Protein AF-A0A258GQG1-F1 (afdb_monomer)

Mean predicted aligned error: 11.42 Å

Secondary structure (DSSP, 8-state):
-------------------PPP-S-PPPP-PPPPPP--TT-EES-EEE-TT-EEEEEE-TTS-EEEEEEE-S-TTSPPP--TT-EEEEEEEETTTEEEEEEEE--SS-EEEEEEETTEE---PPBPTTSEEEEEE-TT---EEEEEEEE--S-----PPP-

Radius of gyration: 25.36 Å; Cα contacts (8 Å, |Δi|>4): 324; chains: 1; bounding box: 90×61×45 Å

Structure (mmCIF, N/CA/C/O backbone):
data_AF-A0A258GQG1-F1
#
_entry.id   AF-A0A258GQG1-F1
#
loop_
_atom_site.group_PDB
_atom_site.id
_atom_site.type_symbol
_atom_site.label_atom_id
_atom_site.label_alt_id
_atom_site.label_comp_id
_atom_site.label_asym_id
_atom_site.label_entity_id
_atom_site.label_seq_id
_atom_site.pdbx_PDB_ins_code
_atom_site.Cartn_x
_atom_site.Cartn_y
_atom_site.Cartn_z
_atom_site.occupancy
_atom_site.B_iso_or_equiv
_atom_site.auth_seq_id
_atom_site.auth_comp_id
_atom_site.auth_asym_id
_atom_site.auth_atom_id
_atom_site.pdbx_PDB_model_num
ATOM 1 N N . MET A 1 1 ? 74.527 -49.916 -21.372 1.00 46.31 1 MET A N 1
ATOM 2 C CA . MET A 1 1 ? 74.624 -48.489 -21.758 1.00 46.31 1 MET A CA 1
ATOM 3 C C . MET A 1 1 ? 73.405 -48.116 -22.590 1.00 46.31 1 MET A C 1
ATOM 5 O O . MET A 1 1 ? 73.314 -48.598 -23.710 1.00 46.31 1 MET A O 1
ATOM 9 N N . LYS A 1 2 ? 72.452 -47.332 -22.065 1.00 36.12 2 LYS A N 1
ATOM 10 C CA . LYS A 1 2 ? 71.372 -46.711 -22.860 1.00 36.12 2 LYS A CA 1
ATOM 11 C C . LYS A 1 2 ? 70.724 -45.553 -22.080 1.00 36.12 2 LYS A C 1
ATOM 13 O O . LYS A 1 2 ? 69.944 -45.764 -21.168 1.00 36.12 2 LYS A O 1
ATOM 18 N N . ARG A 1 3 ? 71.204 -44.359 -22.439 1.00 40.53 3 ARG A N 1
ATOM 19 C CA . ARG A 1 3 ? 70.588 -43.022 -22.537 1.00 40.53 3 ARG A CA 1
ATOM 20 C C . ARG A 1 3 ? 69.351 -42.698 -21.686 1.00 40.53 3 ARG A C 1
ATOM 22 O O . ARG A 1 3 ? 68.272 -43.238 -21.894 1.00 40.53 3 ARG A O 1
ATOM 29 N N . ALA A 1 4 ? 69.544 -41.672 -20.858 1.00 42.94 4 ALA A N 1
ATOM 30 C CA . ALA A 1 4 ? 68.531 -40.743 -20.385 1.00 42.94 4 ALA A CA 1
ATOM 31 C C . ALA A 1 4 ? 67.801 -40.052 -21.550 1.00 42.94 4 ALA A C 1
ATOM 33 O O . ALA A 1 4 ? 68.424 -39.701 -22.554 1.00 42.94 4 ALA A O 1
ATOM 34 N N . ALA A 1 5 ? 66.508 -39.799 -21.367 1.00 47.56 5 ALA A N 1
ATOM 35 C CA . ALA A 1 5 ? 65.761 -38.801 -22.118 1.00 47.56 5 ALA A CA 1
ATOM 36 C C . ALA A 1 5 ? 64.773 -38.122 -21.161 1.00 47.56 5 ALA A C 1
ATOM 38 O O . ALA A 1 5 ? 63.759 -38.692 -20.765 1.00 47.56 5 ALA A O 1
ATOM 39 N N . LEU A 1 6 ? 65.151 -36.912 -20.755 1.00 46.38 6 LEU A N 1
ATOM 40 C CA . LEU A 1 6 ? 64.312 -35.919 -20.101 1.00 46.38 6 LEU A CA 1
ATOM 41 C C . LEU A 1 6 ? 63.239 -35.480 -21.115 1.00 46.38 6 LEU A C 1
ATOM 43 O O . LEU A 1 6 ? 63.593 -35.016 -22.197 1.00 46.38 6 LEU A O 1
ATOM 47 N N . LEU A 1 7 ? 61.955 -35.595 -20.782 1.00 48.16 7 LEU A N 1
ATOM 48 C CA . LEU A 1 7 ? 60.874 -34.953 -21.534 1.00 48.16 7 LEU A CA 1
ATOM 49 C C . LEU A 1 7 ? 60.205 -33.920 -20.628 1.00 48.16 7 LEU A C 1
ATOM 51 O O . LEU A 1 7 ? 59.374 -34.237 -19.782 1.00 48.16 7 LEU A O 1
ATOM 55 N N . PHE A 1 8 ? 60.634 -32.673 -20.812 1.00 42.47 8 PHE A N 1
ATOM 56 C CA . PHE A 1 8 ? 59.959 -31.466 -20.350 1.00 42.47 8 PHE A CA 1
ATOM 57 C C . PHE A 1 8 ? 58.677 -31.300 -21.176 1.00 42.47 8 PHE A C 1
ATOM 59 O O . PHE A 1 8 ? 58.739 -30.952 -22.355 1.00 42.47 8 PHE A O 1
ATOM 66 N N . ALA A 1 9 ? 57.515 -31.560 -20.580 1.00 50.03 9 ALA A N 1
ATOM 67 C CA . ALA A 1 9 ? 56.234 -31.194 -21.171 1.00 50.03 9 ALA A CA 1
ATOM 68 C C . ALA A 1 9 ? 55.860 -29.780 -20.700 1.00 50.03 9 ALA A C 1
ATOM 70 O O . ALA A 1 9 ? 55.452 -29.578 -19.558 1.00 50.03 9 ALA A O 1
ATOM 71 N N . LEU A 1 10 ? 56.036 -28.799 -21.590 1.00 43.22 10 LEU A N 1
ATOM 72 C CA . LEU A 1 10 ? 55.438 -27.469 -21.478 1.00 43.22 10 LEU A CA 1
ATOM 73 C C . LEU A 1 10 ? 53.906 -27.618 -21.448 1.00 43.22 10 LEU A C 1
ATOM 75 O O . LEU A 1 10 ? 53.302 -27.996 -22.451 1.00 43.22 10 LEU A O 1
ATOM 79 N N . ALA A 1 11 ? 53.271 -27.292 -20.323 1.00 47.69 11 ALA A N 1
ATOM 80 C CA . ALA A 1 11 ? 51.831 -27.069 -20.280 1.00 47.69 11 ALA A CA 1
ATOM 81 C C . ALA A 1 11 ? 51.536 -25.670 -20.844 1.00 47.69 11 ALA A C 1
ATOM 83 O O . ALA A 1 11 ? 51.855 -24.653 -20.229 1.00 47.69 11 ALA A O 1
ATOM 84 N N . LEU A 1 12 ? 50.959 -25.630 -22.045 1.00 50.03 12 LEU A N 1
ATOM 85 C CA . LEU A 1 12 ? 50.379 -24.435 -22.651 1.00 50.03 12 LEU A CA 1
ATOM 86 C C . LEU A 1 12 ? 49.250 -23.903 -21.754 1.00 50.03 12 LEU A C 1
ATOM 88 O O . LEU A 1 12 ? 48.191 -24.518 -21.649 1.00 50.03 12 LEU A O 1
ATOM 92 N N . ALA A 1 13 ? 49.469 -22.747 -21.128 1.00 48.09 13 ALA A N 1
ATOM 93 C CA . ALA A 1 13 ? 48.408 -21.952 -20.525 1.00 48.09 13 ALA A CA 1
ATOM 94 C C . ALA A 1 13 ? 47.532 -21.375 -21.649 1.00 48.09 13 ALA A C 1
ATOM 96 O O . ALA A 1 13 ? 47.875 -20.368 -22.268 1.00 48.09 13 ALA A O 1
ATOM 97 N N . ALA A 1 14 ? 46.419 -22.042 -21.953 1.00 50.69 14 ALA A N 1
ATOM 98 C CA . ALA A 1 14 ? 45.384 -21.473 -22.805 1.00 50.69 14 ALA A CA 1
ATOM 99 C C . ALA A 1 14 ? 44.716 -20.302 -22.057 1.00 50.69 14 ALA A C 1
ATOM 101 O O . ALA A 1 14 ? 44.339 -20.471 -20.893 1.00 50.69 14 ALA A O 1
ATOM 102 N N . PRO A 1 15 ? 44.555 -19.119 -22.674 1.00 44.59 15 PRO A N 1
ATOM 103 C CA . PRO A 1 15 ? 43.829 -18.031 -22.044 1.00 44.59 15 PRO A CA 1
ATOM 104 C C . PRO A 1 15 ? 42.356 -18.431 -21.945 1.00 44.59 15 PRO A C 1
ATOM 106 O O . PRO A 1 15 ? 41.693 -18.668 -22.955 1.00 44.59 15 PRO A O 1
ATOM 109 N N . ILE A 1 16 ? 41.842 -18.508 -20.717 1.00 52.84 16 ILE A N 1
ATOM 110 C CA . ILE A 1 16 ? 40.405 -18.536 -20.455 1.00 52.84 16 ILE A CA 1
ATOM 111 C C . ILE A 1 16 ? 39.875 -17.202 -20.978 1.00 52.84 16 ILE A C 1
ATOM 113 O O . ILE A 1 16 ? 40.039 -16.163 -20.339 1.00 52.84 16 ILE A O 1
ATOM 117 N N . ALA A 1 17 ? 39.301 -17.216 -22.179 1.00 47.62 17 ALA A N 1
ATOM 118 C CA . ALA A 1 17 ? 38.530 -16.096 -22.678 1.00 47.62 17 ALA A CA 1
ATOM 119 C C . ALA A 1 17 ? 37.364 -15.893 -21.704 1.00 47.62 17 ALA A C 1
ATOM 121 O O . ALA A 1 17 ? 36.411 -16.672 -21.689 1.00 47.62 17 ALA A O 1
ATOM 122 N N . LEU A 1 18 ? 37.478 -14.877 -20.846 1.00 47.25 18 LEU A N 1
ATOM 123 C CA . LEU A 1 18 ? 36.368 -14.342 -20.073 1.00 47.25 18 LEU A CA 1
ATOM 124 C C . LEU A 1 18 ? 35.284 -13.973 -21.084 1.00 47.25 18 LEU A C 1
ATOM 126 O O . LEU A 1 18 ? 35.422 -12.990 -21.812 1.00 47.25 18 LEU A O 1
ATOM 130 N N . ALA A 1 19 ? 34.243 -14.800 -21.174 1.00 51.00 19 ALA A N 1
ATOM 131 C CA . ALA A 1 19 ? 33.046 -14.470 -21.922 1.00 51.00 19 ALA A CA 1
ATOM 132 C C . ALA A 1 19 ? 32.556 -13.117 -21.398 1.00 51.00 19 ALA A C 1
ATOM 134 O O . ALA A 1 19 ? 32.148 -12.998 -20.241 1.00 51.00 19 ALA A O 1
ATOM 135 N N . GLN A 1 20 ? 32.690 -12.077 -22.219 1.00 55.41 20 GLN A N 1
ATOM 136 C CA . GLN A 1 20 ? 32.202 -10.754 -21.869 1.00 55.41 20 GLN A CA 1
ATOM 137 C C . GLN A 1 20 ? 30.692 -10.867 -21.618 1.00 55.41 20 GLN A C 1
ATOM 139 O O . GLN A 1 20 ? 30.004 -11.523 -22.410 1.00 55.41 20 GLN A O 1
ATOM 144 N N . PRO A 1 21 ? 30.156 -10.274 -20.535 1.00 53.78 21 PRO A N 1
ATOM 145 C CA . PRO A 1 21 ? 28.718 -10.262 -20.326 1.00 53.78 21 PRO A CA 1
ATOM 146 C C . PRO A 1 21 ? 28.059 -9.602 -21.548 1.00 53.78 21 PRO A C 1
ATOM 148 O O . PRO A 1 21 ? 28.594 -8.612 -22.059 1.00 53.78 21 PRO A O 1
ATOM 151 N N . PRO A 1 22 ? 26.942 -10.146 -22.061 1.00 59.31 22 PRO A N 1
ATOM 152 C CA . PRO A 1 22 ? 26.292 -9.607 -23.247 1.00 59.31 22 PRO A CA 1
ATOM 153 C C . PRO A 1 22 ? 25.984 -8.118 -23.039 1.00 59.31 22 PRO A C 1
ATOM 155 O O . PRO A 1 22 ? 25.273 -7.740 -22.114 1.00 59.31 22 PRO A O 1
ATOM 158 N N . THR A 1 23 ? 26.526 -7.273 -23.917 1.00 57.53 23 THR A N 1
ATOM 159 C CA . THR A 1 23 ? 26.420 -5.801 -23.896 1.00 57.53 23 THR A CA 1
ATOM 160 C C . THR A 1 23 ? 25.055 -5.274 -24.350 1.00 57.53 23 THR A C 1
ATOM 162 O O . THR A 1 23 ? 24.867 -4.069 -24.521 1.00 57.53 23 THR A O 1
ATOM 165 N N . GLY A 1 24 ? 24.073 -6.155 -24.536 1.00 61.56 24 GLY A N 1
ATOM 166 C CA . GLY A 1 24 ? 22.698 -5.756 -24.802 1.00 61.56 24 GLY A CA 1
ATOM 167 C C . GLY A 1 24 ? 22.020 -5.325 -23.507 1.00 61.56 24 GLY A C 1
ATOM 168 O O . GLY A 1 24 ? 21.971 -6.104 -22.557 1.00 61.56 24 GLY A O 1
ATOM 169 N N . LYS A 1 25 ? 21.445 -4.114 -23.473 1.00 55.34 25 LYS A N 1
ATOM 170 C CA . LYS A 1 25 ? 20.439 -3.764 -22.459 1.00 55.34 25 LYS A CA 1
ATOM 171 C C . LYS A 1 25 ? 19.384 -4.868 -22.485 1.00 55.34 25 LYS A C 1
ATOM 173 O O . LYS A 1 25 ? 18.677 -5.008 -23.484 1.00 55.34 25 LYS A O 1
ATOM 178 N N . ARG A 1 26 ? 19.325 -5.684 -21.429 1.00 55.22 26 ARG A N 1
ATOM 179 C CA . ARG A 1 26 ? 18.297 -6.715 -21.291 1.00 55.22 26 ARG A CA 1
ATOM 180 C C . ARG A 1 26 ? 16.944 -6.023 -21.492 1.00 55.22 26 ARG A C 1
ATOM 182 O O . ARG A 1 26 ? 16.728 -4.996 -20.844 1.00 55.22 26 ARG A O 1
ATOM 189 N N . PRO A 1 27 ? 16.075 -6.519 -22.391 1.00 55.38 27 PRO A N 1
ATOM 190 C CA . PRO A 1 27 ? 14.782 -5.896 -22.632 1.00 55.38 27 PRO A CA 1
ATOM 191 C C . PRO A 1 27 ? 14.067 -5.661 -21.304 1.00 55.38 27 PRO A C 1
ATOM 193 O O . PRO A 1 27 ? 14.062 -6.548 -20.444 1.00 55.38 27 PRO A O 1
ATOM 196 N N . ALA A 1 28 ? 13.510 -4.461 -21.121 1.00 58.19 28 ALA A N 1
ATOM 197 C CA . ALA A 1 28 ? 12.664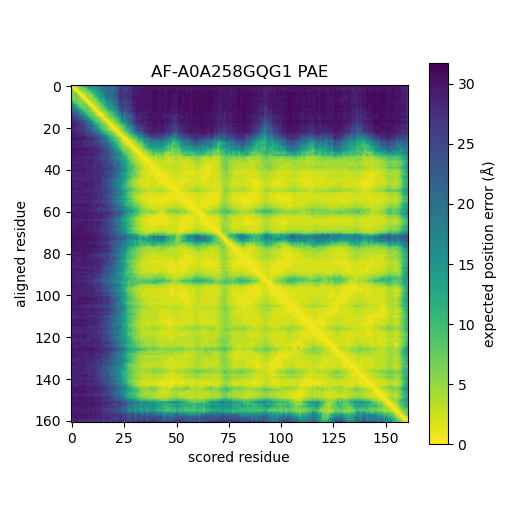 -4.195 -19.969 1.00 58.19 28 ALA A CA 1
ATOM 198 C C . ALA A 1 28 ? 11.531 -5.239 -19.955 1.00 58.19 28 ALA A C 1
ATOM 200 O O . ALA A 1 28 ? 11.002 -5.559 -21.026 1.00 58.19 28 ALA A O 1
ATOM 201 N N . PRO A 1 29 ? 11.181 -5.815 -18.792 1.00 59.69 29 PRO A N 1
ATOM 202 C CA . PRO A 1 29 ? 10.051 -6.727 -18.704 1.00 59.69 29 PRO A CA 1
ATOM 203 C C . PRO A 1 29 ? 8.802 -6.073 -19.306 1.00 59.69 29 PRO A C 1
ATOM 205 O O . PRO A 1 29 ? 8.465 -4.947 -18.948 1.00 59.69 29 PRO A O 1
ATOM 208 N N . VAL A 1 30 ? 8.124 -6.760 -20.229 1.00 61.56 30 VAL A N 1
ATOM 209 C CA . VAL A 1 30 ? 6.821 -6.303 -20.728 1.00 61.56 30 VAL A CA 1
ATOM 210 C C . VAL A 1 30 ? 5.813 -6.536 -19.609 1.00 61.56 30 VAL A C 1
ATOM 212 O O . VAL A 1 30 ? 5.473 -7.679 -19.300 1.00 61.56 30 VAL A O 1
ATOM 215 N N . LEU A 1 31 ? 5.389 -5.456 -18.961 1.00 66.19 31 LEU A N 1
ATOM 216 C CA . LEU A 1 31 ? 4.439 -5.509 -17.857 1.00 66.19 31 LEU A CA 1
ATOM 217 C C . LEU A 1 31 ? 3.025 -5.705 -18.404 1.00 66.19 31 LEU A C 1
ATOM 219 O O . LEU A 1 31 ? 2.648 -5.125 -19.425 1.00 66.19 31 LEU A O 1
ATOM 223 N N . ARG A 1 32 ? 2.238 -6.549 -17.730 1.00 67.19 32 ARG A N 1
ATOM 224 C CA . ARG A 1 32 ? 0.815 -6.691 -18.051 1.00 67.19 32 ARG A CA 1
ATOM 225 C C . ARG A 1 32 ? 0.100 -5.370 -17.748 1.00 67.19 32 ARG A C 1
ATOM 227 O O . ARG A 1 32 ? 0.468 -4.718 -16.770 1.00 67.19 32 ARG A O 1
ATOM 234 N N . PRO A 1 33 ? -0.916 -4.987 -18.542 1.00 69.00 33 PRO A N 1
ATOM 235 C CA . PRO A 1 33 ? -1.758 -3.852 -18.204 1.00 69.00 33 PRO A CA 1
ATOM 236 C C . PRO A 1 33 ? -2.363 -4.050 -16.821 1.00 69.00 33 PRO A C 1
ATOM 238 O O . PRO A 1 33 ? -2.847 -5.133 -16.491 1.00 69.00 33 PRO A O 1
ATOM 241 N N . ALA A 1 34 ? -2.316 -2.992 -16.032 1.00 80.69 34 ALA A N 1
ATOM 242 C CA . ALA A 1 34 ? -2.824 -2.993 -14.682 1.00 80.69 34 ALA A CA 1
ATOM 243 C C . ALA A 1 34 ? -4.358 -3.060 -14.688 1.00 80.69 34 ALA A C 1
ATOM 245 O O . ALA A 1 34 ? -5.007 -2.393 -15.498 1.00 80.69 34 ALA A O 1
ATOM 246 N N . ILE A 1 35 ? -4.956 -3.830 -13.776 1.00 86.69 35 ILE A N 1
ATOM 247 C CA . ILE A 1 35 ? -6.415 -3.820 -13.604 1.00 86.69 35 ILE A CA 1
ATOM 248 C C . ILE A 1 35 ? -6.819 -2.435 -13.066 1.00 86.69 35 ILE A C 1
ATOM 250 O O . ILE A 1 35 ? -6.260 -2.016 -12.044 1.00 86.69 35 ILE A O 1
ATOM 254 N N . PRO A 1 36 ? -7.737 -1.696 -13.721 1.00 87.94 36 PRO A N 1
ATOM 255 C CA . PRO A 1 36 ? -8.179 -0.393 -13.231 1.00 87.94 36 PRO A CA 1
ATOM 256 C C . PRO A 1 36 ? -8.817 -0.494 -11.844 1.00 87.94 36 PRO A C 1
ATOM 258 O O . PRO A 1 36 ? -9.560 -1.436 -11.567 1.00 87.94 36 PRO A O 1
ATOM 261 N N . LEU A 1 37 ? -8.552 0.494 -10.989 1.00 91.88 37 LEU A N 1
ATOM 262 C CA . LEU A 1 37 ? -9.187 0.618 -9.677 1.00 91.88 37 LEU A CA 1
ATOM 263 C C . LEU A 1 37 ? -10.223 1.741 -9.712 1.00 91.88 37 LEU A C 1
ATOM 265 O O . LEU A 1 37 ? -9.939 2.848 -10.168 1.00 91.88 37 LEU A O 1
ATOM 269 N N . GLU A 1 38 ? -11.427 1.451 -9.229 1.00 93.25 38 GLU A N 1
ATOM 270 C CA . GLU A 1 38 ? -12.505 2.432 -9.138 1.00 93.25 38 GLU A CA 1
ATOM 271 C C . GLU A 1 38 ? -12.338 3.288 -7.874 1.00 93.25 38 GLU A C 1
ATOM 273 O O . GLU A 1 38 ? -12.298 2.780 -6.752 1.00 93.25 38 GLU A O 1
ATOM 278 N N . VAL A 1 39 ? -12.241 4.607 -8.050 1.00 93.62 39 VAL A N 1
ATOM 279 C CA . VAL A 1 39 ? -12.160 5.559 -6.935 1.00 93.62 39 VAL A CA 1
ATOM 280 C C . VAL A 1 39 ? -13.486 5.584 -6.174 1.00 93.62 39 VAL A C 1
ATOM 282 O O . VAL A 1 39 ? -14.553 5.726 -6.761 1.00 93.62 39 VAL A O 1
ATOM 285 N N . GLY A 1 40 ? -13.413 5.472 -4.850 1.00 94.44 40 GLY A N 1
ATOM 286 C CA . GLY A 1 40 ? -14.554 5.369 -3.943 1.00 94.44 40 GLY A CA 1
ATOM 287 C C . GLY A 1 40 ? -14.988 3.930 -3.654 1.00 94.44 40 GLY A C 1
ATOM 288 O O . GLY A 1 40 ? -15.725 3.713 -2.688 1.00 94.44 40 GLY A O 1
ATOM 289 N N . ALA A 1 41 ? -14.513 2.946 -4.424 1.00 96.06 41 ALA A N 1
ATOM 290 C CA . ALA A 1 41 ? -14.845 1.546 -4.198 1.00 96.06 41 ALA A CA 1
ATOM 291 C C . ALA A 1 41 ? -14.251 1.031 -2.879 1.00 96.06 41 ALA A C 1
ATOM 293 O O . ALA A 1 41 ? -13.131 1.378 -2.499 1.00 96.06 41 ALA A O 1
ATOM 294 N N . VAL A 1 42 ? -15.010 0.171 -2.196 1.00 96.00 42 VAL A N 1
ATOM 295 C CA . VAL A 1 42 ? -14.547 -0.587 -1.029 1.00 96.00 42 VAL A CA 1
ATOM 296 C C . VAL A 1 42 ? -14.254 -2.010 -1.485 1.00 96.00 42 VAL A C 1
ATOM 298 O O . VAL A 1 42 ? -15.173 -2.756 -1.821 1.00 96.00 42 VAL A O 1
ATOM 301 N N . VAL A 1 43 ? -12.976 -2.375 -1.507 1.00 95.50 43 VAL A N 1
ATOM 302 C CA . VAL A 1 43 ? -12.482 -3.645 -2.046 1.00 95.50 43 VAL A CA 1
ATOM 303 C C . VAL A 1 43 ? -11.856 -4.503 -0.952 1.00 95.50 43 VAL A C 1
ATOM 305 O O . VAL A 1 43 ? -11.371 -3.995 0.058 1.00 95.50 43 VAL A O 1
ATOM 308 N N . GLU A 1 44 ? -11.865 -5.820 -1.145 1.00 95.06 44 GLU A N 1
ATOM 309 C CA . GLU A 1 44 ? -11.164 -6.758 -0.254 1.00 95.06 44 GLU A CA 1
ATOM 310 C C . GLU A 1 44 ? -9.662 -6.804 -0.545 1.00 95.06 44 GLU A C 1
ATOM 312 O O . GLU A 1 44 ? -8.856 -7.030 0.354 1.00 95.06 44 GLU A O 1
ATOM 317 N N . SER A 1 45 ? -9.293 -6.557 -1.802 1.00 96.12 45 SER A N 1
ATOM 318 C CA . SER A 1 45 ? -7.914 -6.543 -2.266 1.00 96.12 45 SER A CA 1
ATOM 319 C C . SER A 1 45 ? -7.769 -5.723 -3.544 1.00 96.12 45 SER A C 1
ATOM 321 O O . SER A 1 45 ? -8.738 -5.575 -4.292 1.00 96.12 45 SER A O 1
ATOM 323 N N . PHE A 1 46 ? -6.557 -5.268 -3.846 1.00 96.06 46 PHE A N 1
ATOM 324 C CA . PHE A 1 46 ? -6.212 -4.674 -5.136 1.00 96.06 46 PHE A CA 1
ATOM 325 C C . PHE A 1 46 ? -4.809 -5.080 -5.593 1.00 96.06 46 PHE A C 1
ATOM 327 O O . PHE A 1 46 ? -3.934 -5.392 -4.788 1.00 96.06 46 PHE A O 1
ATOM 334 N N . GLU A 1 47 ? -4.598 -5.076 -6.907 1.00 96.00 47 GLU A N 1
ATOM 335 C CA . GLU A 1 47 ? -3.304 -5.382 -7.513 1.00 96.00 47 GLU A CA 1
ATOM 336 C C . GLU A 1 47 ? -2.420 -4.132 -7.577 1.00 96.00 47 GLU A C 1
ATOM 338 O O . GLU A 1 47 ? -2.816 -3.092 -8.113 1.00 96.00 47 GLU A O 1
ATOM 343 N N . MET A 1 48 ? -1.195 -4.270 -7.083 1.00 94.75 48 MET A N 1
ATOM 344 C CA . MET A 1 48 ? -0.088 -3.357 -7.310 1.00 94.75 48 MET A CA 1
ATOM 345 C C . MET A 1 48 ? 0.783 -3.877 -8.447 1.00 94.75 48 MET A C 1
ATOM 347 O O . MET A 1 48 ? 1.209 -5.033 -8.451 1.00 94.75 48 MET A O 1
ATOM 351 N N . VAL A 1 49 ? 1.080 -2.994 -9.392 1.00 92.25 49 VAL A N 1
ATOM 352 C CA . VAL A 1 49 ? 2.015 -3.219 -10.499 1.00 92.25 49 VAL A CA 1
ATOM 353 C C . VAL A 1 49 ? 3.082 -2.116 -10.476 1.00 92.25 49 VAL A C 1
ATOM 355 O O . VAL A 1 49 ? 2.919 -1.147 -9.732 1.00 92.25 49 VAL A O 1
ATOM 358 N N . PRO A 1 50 ? 4.180 -2.226 -11.239 1.00 88.62 50 PRO A N 1
ATOM 359 C CA . PRO A 1 50 ? 5.213 -1.203 -11.238 1.00 88.62 50 PRO A CA 1
ATOM 360 C C . PRO A 1 50 ? 4.646 0.158 -11.632 1.00 88.62 50 PRO A C 1
ATOM 362 O O . PRO A 1 50 ? 3.779 0.240 -12.501 1.00 88.62 50 PRO A O 1
ATOM 365 N N . ASP A 1 51 ? 5.139 1.200 -10.967 1.00 84.06 51 ASP A N 1
ATOM 366 C CA . ASP A 1 51 ? 4.745 2.602 -11.159 1.00 84.06 51 ASP A CA 1
ATOM 367 C C . ASP A 1 51 ? 3.288 2.920 -10.780 1.00 84.06 51 ASP A C 1
ATOM 369 O O . ASP A 1 51 ? 2.830 4.051 -10.961 1.00 84.06 51 ASP A O 1
ATOM 373 N N . ARG A 1 52 ? 2.570 1.956 -10.187 1.00 90.12 52 ARG A N 1
ATOM 374 C CA . ARG A 1 52 ? 1.270 2.201 -9.568 1.00 90.12 52 ARG A CA 1
ATOM 375 C C . ARG A 1 52 ? 1.449 2.795 -8.178 1.00 90.12 52 ARG A C 1
ATOM 377 O O . ARG A 1 52 ? 2.132 2.210 -7.335 1.00 90.12 52 ARG A O 1
ATOM 384 N N . THR A 1 53 ? 0.756 3.899 -7.924 1.00 92.94 53 THR A N 1
ATOM 385 C CA . THR A 1 53 ? 0.530 4.458 -6.589 1.00 92.94 53 THR A CA 1
ATOM 386 C C . THR A 1 53 ? -0.954 4.384 -6.258 1.00 92.94 53 THR A C 1
ATOM 388 O O . THR A 1 53 ? -1.795 4.800 -7.053 1.00 92.94 53 THR A O 1
ATOM 391 N N . VAL A 1 54 ? -1.294 3.868 -5.078 1.00 94.81 54 VAL A N 1
ATOM 392 C CA . VAL A 1 54 ? -2.673 3.795 -4.579 1.00 94.81 54 VAL A CA 1
ATOM 393 C C . VAL A 1 54 ? -2.755 4.510 -3.243 1.00 94.81 54 VAL A C 1
ATOM 395 O O . VAL A 1 54 ? -1.938 4.280 -2.357 1.00 94.81 54 VAL A O 1
ATOM 398 N N . ILE A 1 55 ? -3.761 5.363 -3.085 1.00 96.00 55 ILE A N 1
ATOM 399 C CA . ILE A 1 55 ? -4.112 5.971 -1.803 1.00 96.00 55 ILE A CA 1
ATOM 400 C C . ILE A 1 55 ? -5.427 5.354 -1.354 1.00 96.00 55 ILE A C 1
ATOM 402 O O . ILE A 1 55 ? -6.400 5.352 -2.113 1.00 96.00 55 ILE A O 1
ATOM 406 N N . PHE A 1 56 ? -5.470 4.845 -0.129 1.00 96.81 56 PHE A N 1
ATOM 407 C CA . PHE A 1 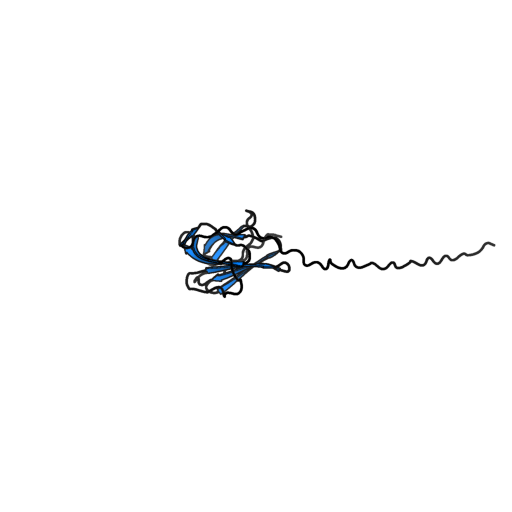56 ? -6.658 4.206 0.419 1.00 96.81 56 PHE A CA 1
ATOM 408 C C . PHE A 1 56 ? -6.865 4.514 1.904 1.00 96.81 56 PHE A C 1
ATOM 410 O O . PHE A 1 56 ? -5.945 4.912 2.621 1.00 96.81 56 PHE A O 1
ATOM 417 N N . GLU A 1 57 ? -8.091 4.283 2.367 1.00 96.50 57 GLU A N 1
ATOM 418 C CA . GLU A 1 57 ? -8.464 4.280 3.783 1.00 96.50 57 GLU A CA 1
ATOM 419 C C . GLU A 1 57 ? -8.872 2.862 4.201 1.00 96.50 57 GLU A C 1
ATOM 421 O O . GLU A 1 57 ? -9.717 2.251 3.536 1.00 96.50 57 GLU A O 1
ATOM 426 N N . PRO A 1 58 ? -8.310 2.312 5.291 1.00 93.19 58 PRO A N 1
ATOM 427 C CA . PRO A 1 58 ? -8.811 1.068 5.853 1.00 93.19 58 PRO A CA 1
ATOM 428 C C . PRO A 1 58 ? -10.193 1.299 6.471 1.00 93.19 58 PRO A C 1
ATOM 430 O O . PRO A 1 58 ? -10.411 2.240 7.236 1.00 93.19 58 PRO A O 1
ATOM 433 N N . THR A 1 59 ? -11.138 0.421 6.164 1.00 91.38 59 THR A N 1
ATOM 434 C CA . THR A 1 59 ? -12.466 0.424 6.781 1.00 91.38 59 THR A CA 1
ATOM 435 C C . THR A 1 59 ? -12.458 -0.357 8.099 1.00 91.38 59 THR A C 1
ATOM 437 O O . THR A 1 59 ? -11.538 -1.121 8.396 1.00 91.38 59 THR A O 1
ATOM 440 N N . ALA A 1 60 ? -13.509 -0.197 8.910 1.00 86.31 60 ALA A N 1
ATOM 441 C CA . ALA A 1 60 ? -13.622 -0.880 10.203 1.00 86.31 60 ALA A CA 1
ATOM 442 C C . ALA A 1 60 ? -13.657 -2.422 10.093 1.00 86.31 60 ALA A C 1
ATOM 444 O O . ALA A 1 60 ? -13.250 -3.108 11.027 1.00 86.31 60 ALA A O 1
ATOM 445 N N . ASP A 1 61 ? -14.117 -2.968 8.963 1.00 84.44 61 ASP A N 1
ATOM 446 C CA . ASP A 1 61 ? -14.145 -4.405 8.655 1.00 84.44 61 ASP A CA 1
ATOM 447 C C . ASP A 1 61 ? -12.847 -4.925 7.997 1.00 84.44 61 ASP A C 1
ATOM 449 O O . ASP A 1 61 ? -12.755 -6.105 7.652 1.00 84.44 61 ASP A O 1
ATOM 453 N N . GLY A 1 62 ? -11.821 -4.073 7.866 1.00 83.81 62 GLY A N 1
ATOM 454 C CA . GLY A 1 62 ? -10.507 -4.427 7.316 1.00 83.81 62 GLY A CA 1
ATOM 455 C C . GLY A 1 62 ? -10.430 -4.421 5.787 1.00 83.81 62 GLY A C 1
ATOM 456 O O . GLY A 1 62 ? -9.420 -4.863 5.237 1.00 83.81 62 GLY A O 1
ATOM 457 N N . LYS A 1 63 ? -11.478 -3.932 5.112 1.00 91.44 63 LYS A N 1
ATOM 458 C CA . LYS A 1 63 ? -11.492 -3.670 3.667 1.00 91.44 63 LYS A CA 1
ATOM 459 C C . LYS A 1 63 ? -10.806 -2.341 3.351 1.00 91.44 63 LYS A C 1
ATOM 461 O O . LYS A 1 63 ? -10.400 -1.587 4.237 1.00 91.44 63 LYS A O 1
ATOM 466 N N . LEU A 1 64 ? -10.664 -2.064 2.061 1.00 95.62 64 LEU A N 1
ATOM 467 C CA . LEU A 1 64 ? -9.858 -0.971 1.537 1.00 95.62 64 LEU A CA 1
ATOM 468 C C . LEU A 1 64 ? -10.749 -0.052 0.717 1.00 95.62 64 LEU A C 1
ATOM 470 O O . LEU A 1 64 ? -11.268 -0.452 -0.322 1.00 95.62 64 LEU A O 1
ATOM 474 N N . ARG A 1 65 ? -10.940 1.184 1.174 1.00 96.56 65 ARG A N 1
ATOM 475 C CA . ARG A 1 65 ? -11.602 2.215 0.376 1.00 96.56 65 ARG A CA 1
ATOM 476 C C . ARG A 1 65 ? -10.569 2.912 -0.496 1.00 96.56 65 ARG A C 1
ATOM 478 O O . ARG A 1 65 ? -9.717 3.620 0.032 1.00 96.56 65 ARG A O 1
ATOM 485 N N . ILE A 1 66 ? -10.660 2.743 -1.810 1.00 97.44 66 ILE A N 1
ATOM 486 C CA . ILE A 1 66 ? -9.746 3.385 -2.758 1.00 97.44 66 ILE A CA 1
ATOM 487 C C . ILE A 1 66 ? -10.096 4.868 -2.870 1.00 97.44 66 ILE A C 1
ATOM 489 O O . ILE A 1 66 ? -11.229 5.220 -3.180 1.00 97.44 66 ILE A O 1
ATOM 493 N N . LEU A 1 67 ? -9.127 5.745 -2.629 1.00 96.62 67 LEU A N 1
ATOM 494 C CA . LEU A 1 67 ? -9.283 7.196 -2.762 1.00 96.62 67 LEU A CA 1
ATOM 495 C C . LEU A 1 67 ? -8.642 7.730 -4.040 1.00 96.62 67 LEU A C 1
ATOM 497 O O . LEU A 1 67 ? -9.119 8.701 -4.620 1.00 96.62 67 LEU A O 1
ATOM 501 N N . SER A 1 68 ? -7.547 7.109 -4.464 1.00 94.25 68 SER A N 1
ATOM 502 C CA . SER A 1 68 ? -6.837 7.440 -5.692 1.00 94.25 68 SER A CA 1
ATOM 503 C C . SER A 1 68 ? -6.039 6.230 -6.157 1.00 94.25 68 SER A C 1
ATOM 505 O O . SER A 1 68 ? -5.542 5.461 -5.334 1.00 94.25 68 SER A O 1
ATO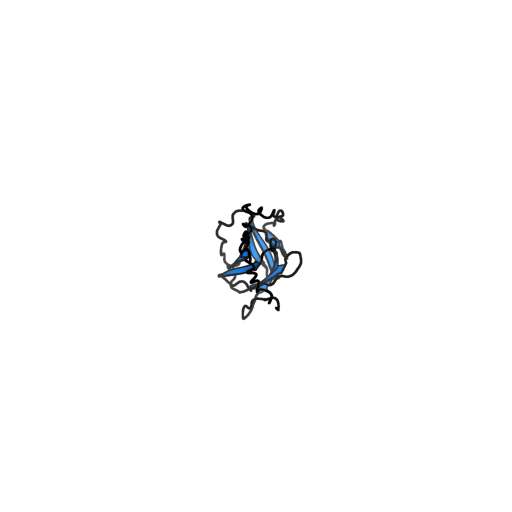M 507 N N . ALA A 1 69 ? -5.900 6.084 -7.469 1.00 92.44 69 ALA A N 1
ATOM 508 C CA . ALA A 1 69 ? -4.967 5.162 -8.091 1.00 92.44 69 ALA A CA 1
ATOM 509 C C . ALA A 1 69 ? -4.377 5.838 -9.332 1.00 92.44 69 ALA A C 1
ATOM 511 O O . ALA A 1 69 ? -5.120 6.295 -10.204 1.00 92.44 69 ALA A O 1
ATOM 512 N N . SER A 1 70 ? -3.053 5.913 -9.408 1.00 89.44 70 SER A N 1
ATOM 513 C CA . SER A 1 70 ? -2.333 6.401 -10.580 1.00 89.44 70 SER A CA 1
ATOM 514 C C . SER A 1 70 ? -1.340 5.349 -11.047 1.00 89.44 70 SER A C 1
ATOM 516 O O . SER A 1 70 ? -0.612 4.777 -10.247 1.00 89.44 70 SER A O 1
ATOM 518 N N . ASP A 1 71 ? -1.299 5.125 -12.358 1.00 85.56 71 ASP A N 1
ATOM 519 C CA . ASP A 1 71 ? -0.318 4.257 -13.025 1.00 85.56 71 ASP A CA 1
ATOM 520 C C . ASP A 1 71 ? 0.746 5.111 -13.744 1.00 85.56 71 ASP A C 1
ATOM 522 O O . ASP A 1 71 ? 1.205 4.781 -14.838 1.00 85.56 71 ASP A O 1
ATOM 526 N N . LYS A 1 72 ? 1.038 6.299 -13.198 1.00 68.25 72 LYS A N 1
ATOM 527 C CA . LYS A 1 72 ? 1.896 7.318 -13.812 1.00 68.25 72 LYS A CA 1
ATOM 528 C C . LYS A 1 72 ? 2.859 7.885 -12.776 1.00 68.25 72 LYS A C 1
ATOM 530 O O . LYS A 1 72 ? 2.436 8.212 -11.675 1.00 68.25 72 LYS A O 1
ATOM 535 N N . ASP A 1 73 ? 4.112 8.034 -13.202 1.00 58.97 73 ASP A N 1
ATOM 536 C CA . ASP A 1 73 ? 5.201 8.762 -12.546 1.00 58.97 73 ASP A CA 1
ATOM 537 C C . ASP A 1 73 ? 5.441 8.459 -11.056 1.00 58.97 73 ASP A C 1
ATOM 539 O O . ASP A 1 73 ? 4.910 9.097 -10.153 1.00 58.97 73 ASP A O 1
ATOM 543 N N . ARG A 1 74 ? 6.428 7.588 -10.806 1.00 56.19 74 ARG A N 1
ATOM 544 C CA . ARG A 1 74 ? 7.029 7.299 -9.487 1.00 56.19 74 ARG A CA 1
ATOM 545 C C . ARG A 1 74 ? 7.594 8.534 -8.756 1.00 56.19 74 ARG A C 1
ATOM 547 O O . ARG A 1 74 ? 7.952 8.451 -7.586 1.00 56.19 74 ARG A O 1
ATOM 554 N N . LEU A 1 75 ? 7.764 9.657 -9.453 1.00 59.19 75 LEU A N 1
ATOM 555 C CA . LEU A 1 75 ? 8.430 10.845 -8.917 1.00 59.19 75 LEU A CA 1
ATOM 556 C C . LEU A 1 75 ? 7.493 11.765 -8.127 1.00 59.19 75 LEU A C 1
ATOM 558 O O . LEU A 1 75 ? 7.988 12.645 -7.421 1.00 59.19 75 LEU A O 1
ATOM 562 N N . GLU A 1 76 ? 6.172 11.582 -8.220 1.00 66.06 76 GLU A N 1
ATOM 563 C CA . GLU A 1 76 ? 5.254 12.320 -7.357 1.00 66.06 76 GLU A CA 1
ATOM 564 C C . GLU A 1 76 ? 5.377 11.812 -5.910 1.00 66.06 76 GLU A C 1
ATOM 566 O O . GLU A 1 76 ? 5.279 10.606 -5.666 1.00 66.06 76 GLU A O 1
ATOM 571 N N . PRO A 1 77 ? 5.612 12.696 -4.921 1.00 78.75 77 PRO A N 1
ATOM 572 C CA . PRO A 1 77 ? 5.733 12.271 -3.536 1.00 78.75 77 PRO A CA 1
ATOM 573 C C . PRO A 1 77 ? 4.447 11.594 -3.060 1.00 78.75 77 PRO A C 1
ATOM 575 O O . PRO A 1 77 ? 3.372 12.194 -3.110 1.00 78.75 77 PRO A O 1
ATOM 578 N N . MET A 1 78 ? 4.556 10.377 -2.520 1.00 89.88 78 MET A N 1
ATOM 579 C CA . MET A 1 78 ? 3.428 9.739 -1.846 1.00 89.88 78 MET A CA 1
ATOM 580 C C . MET A 1 78 ? 2.991 10.608 -0.657 1.00 89.88 78 MET A C 1
ATOM 582 O O . MET A 1 78 ? 3.812 10.857 0.232 1.00 89.88 78 MET A O 1
ATOM 586 N N . PRO A 1 79 ? 1.734 11.077 -0.591 1.00 91.31 79 PRO A N 1
ATOM 587 C CA . PRO A 1 79 ? 1.291 11.914 0.514 1.00 91.31 79 PRO A CA 1
ATOM 588 C C . PRO A 1 79 ? 1.204 11.108 1.814 1.00 91.31 79 PRO A C 1
ATOM 590 O O . PRO A 1 79 ? 0.954 9.903 1.804 1.00 91.31 79 PRO A O 1
ATOM 593 N N . ARG A 1 80 ? 1.358 11.791 2.954 1.00 94.44 80 ARG A N 1
ATOM 594 C CA . ARG A 1 80 ? 1.056 11.238 4.282 1.00 94.44 80 ARG A CA 1
ATOM 595 C C . ARG A 1 80 ? -0.099 12.012 4.900 1.00 94.44 80 ARG A C 1
ATOM 597 O O . ARG A 1 80 ? 0.115 12.994 5.607 1.00 94.44 80 ARG A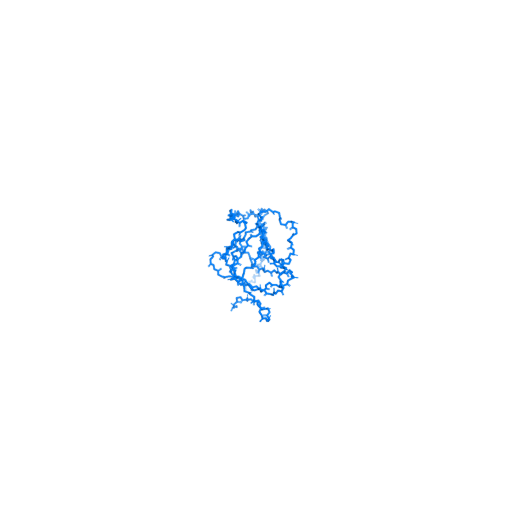 O 1
ATOM 604 N N . ASN A 1 81 ? -1.317 11.563 4.626 1.00 95.88 81 ASN A N 1
ATOM 605 C CA . ASN A 1 81 ? -2.530 12.185 5.150 1.00 95.88 81 ASN A CA 1
ATOM 606 C C . ASN A 1 81 ? -3.055 11.401 6.362 1.00 95.88 81 ASN A C 1
ATOM 608 O O . ASN A 1 81 ? -3.079 10.168 6.309 1.00 95.88 81 ASN A O 1
ATOM 612 N N . PRO A 1 82 ? -3.506 12.072 7.438 1.00 96.81 82 PRO A N 1
ATOM 613 C CA . PRO A 1 82 ? -4.101 11.396 8.588 1.00 96.81 82 PRO A CA 1
ATOM 614 C C . PRO A 1 82 ? -5.233 10.445 8.180 1.00 96.81 82 PRO A C 1
ATOM 616 O O . PRO A 1 82 ? -6.132 10.834 7.442 1.00 96.81 82 PRO A O 1
ATOM 619 N N . GLY A 1 83 ? -5.189 9.204 8.670 1.00 95.81 83 GLY A N 1
ATOM 620 C CA . GLY A 1 83 ? -6.211 8.186 8.383 1.00 95.81 83 GLY A CA 1
ATOM 621 C C . GLY A 1 83 ? -6.064 7.464 7.038 1.00 95.81 83 GLY A C 1
ATOM 622 O O . GLY A 1 83 ? -6.791 6.503 6.801 1.00 95.81 83 GLY A O 1
ATOM 623 N N . GLN A 1 84 ? -5.102 7.859 6.201 1.00 97.12 84 GLN A N 1
ATOM 624 C CA . GLN A 1 84 ? -4.884 7.290 4.870 1.00 97.12 84 GLN A CA 1
ATOM 625 C C . GLN A 1 84 ? -3.551 6.548 4.794 1.00 97.12 84 GLN A C 1
ATOM 627 O O . GLN A 1 84 ? -2.628 6.780 5.582 1.00 97.12 84 GLN A O 1
ATOM 632 N N . VAL A 1 85 ? -3.440 5.674 3.803 1.00 96.94 85 VAL A N 1
ATOM 633 C CA . VAL A 1 85 ? -2.195 5.015 3.419 1.00 96.94 85 VAL A CA 1
ATOM 634 C C . VAL A 1 85 ? -1.978 5.263 1.936 1.00 96.94 85 VAL A C 1
ATOM 636 O O . VAL A 1 85 ? -2.839 4.933 1.124 1.00 96.94 85 VAL A O 1
ATOM 639 N N . ALA A 1 86 ? -0.831 5.841 1.589 1.00 96.00 86 ALA A N 1
ATOM 640 C CA . ALA A 1 86 ? -0.327 5.820 0.224 1.00 96.00 86 ALA A CA 1
ATOM 641 C C . ALA A 1 86 ? 0.636 4.639 0.078 1.00 96.00 86 ALA A C 1
ATOM 643 O O . ALA A 1 86 ? 1.482 4.422 0.946 1.00 96.00 86 ALA A O 1
ATOM 644 N N . VAL A 1 87 ? 0.496 3.869 -0.994 1.00 95.44 87 VAL A N 1
ATOM 645 C CA . VAL A 1 87 ? 1.348 2.721 -1.292 1.00 95.44 87 VAL A CA 1
ATOM 646 C C . VAL A 1 87 ? 1.813 2.773 -2.739 1.00 95.44 87 VAL A C 1
ATOM 648 O O . VAL A 1 87 ? 1.028 3.106 -3.626 1.00 95.44 87 VAL A O 1
ATOM 651 N N . SER A 1 88 ? 3.075 2.432 -2.986 1.00 94.31 88 SER A N 1
ATOM 652 C CA . SER A 1 88 ? 3.636 2.322 -4.334 1.00 94.31 88 SER A CA 1
ATOM 653 C C . SER A 1 88 ? 4.478 1.062 -4.487 1.00 94.31 88 SER A C 1
ATOM 655 O O . SER A 1 88 ? 5.106 0.606 -3.530 1.00 94.31 88 SER A O 1
ATOM 657 N N . LEU A 1 89 ? 4.505 0.510 -5.703 1.00 92.44 89 LEU A N 1
ATOM 658 C CA . LEU A 1 89 ? 5.356 -0.623 -6.057 1.00 92.44 89 LEU A CA 1
ATOM 659 C C . LEU A 1 89 ? 6.411 -0.193 -7.077 1.00 92.44 89 LEU A C 1
ATOM 661 O O . LEU A 1 89 ? 6.105 0.223 -8.193 1.00 92.44 89 LEU A O 1
ATOM 665 N N . THR A 1 90 ? 7.675 -0.348 -6.699 1.00 88.44 90 THR A N 1
ATOM 666 C CA . THR A 1 90 ? 8.828 -0.182 -7.586 1.00 88.44 90 THR A CA 1
ATOM 667 C C . THR A 1 90 ? 9.399 -1.549 -7.937 1.00 88.44 90 THR A C 1
ATOM 669 O O . THR A 1 90 ? 9.606 -2.371 -7.051 1.00 88.44 90 THR A O 1
ATOM 672 N N . VAL A 1 91 ? 9.729 -1.784 -9.208 1.00 87.94 91 VAL A N 1
ATOM 673 C CA . VAL A 1 91 ? 10.474 -2.979 -9.626 1.00 87.94 91 VAL A CA 1
ATOM 674 C C . VAL A 1 91 ? 11.725 -2.561 -10.384 1.00 87.94 91 VAL A C 1
ATOM 676 O O . VAL A 1 91 ? 11.649 -1.838 -11.373 1.00 87.94 91 VAL A O 1
ATOM 679 N N . ALA A 1 92 ? 12.880 -3.039 -9.931 1.00 83.06 92 ALA A N 1
ATOM 680 C CA . ALA A 1 92 ? 14.169 -2.815 -10.574 1.00 83.06 92 ALA A CA 1
ATOM 681 C C . ALA A 1 92 ? 14.952 -4.131 -10.678 1.00 83.06 92 ALA A C 1
ATOM 683 O O . ALA A 1 92 ? 14.818 -5.023 -9.839 1.00 83.06 92 ALA A O 1
ATOM 684 N N . GLN A 1 93 ? 15.762 -4.282 -11.730 1.00 78.94 93 GLN A N 1
ATOM 685 C CA . GLN A 1 93 ? 16.434 -5.555 -12.026 1.00 78.94 93 GLN A CA 1
ATOM 686 C C . GLN A 1 93 ? 17.472 -5.923 -10.955 1.00 78.94 93 GLN A C 1
ATOM 688 O O . GLN A 1 93 ? 17.665 -7.100 -10.647 1.00 78.94 93 GLN A O 1
ATOM 693 N N . GLU A 1 94 ? 18.115 -4.914 -10.376 1.00 81.31 94 GLU A N 1
ATOM 694 C CA . GLU A 1 94 ? 19.222 -5.050 -9.436 1.00 81.31 94 GLU A CA 1
ATOM 695 C C . GLU A 1 94 ? 18.750 -5.394 -8.020 1.00 81.31 94 GLU A C 1
ATOM 697 O O . GLU A 1 94 ? 19.438 -6.124 -7.312 1.00 81.31 94 GLU A O 1
ATOM 702 N N . ILE A 1 95 ? 17.580 -4.889 -7.613 1.00 81.06 95 ILE A N 1
ATOM 703 C CA . ILE A 1 95 ? 17.084 -4.986 -6.228 1.00 81.06 95 ILE A CA 1
ATOM 704 C C . ILE A 1 95 ? 15.794 -5.803 -6.082 1.00 81.06 95 ILE A C 1
ATOM 706 O O . ILE A 1 95 ? 15.444 -6.169 -4.964 1.00 81.06 95 ILE A O 1
ATOM 710 N N . GLY A 1 96 ? 15.103 -6.120 -7.181 1.00 89.94 96 GLY A N 1
ATOM 711 C CA . GLY A 1 96 ? 13.808 -6.799 -7.151 1.00 89.94 96 GLY A CA 1
ATOM 712 C C . GLY A 1 96 ? 12.639 -5.829 -6.975 1.00 89.94 96 GLY A C 1
ATOM 713 O O . GLY A 1 96 ? 12.627 -4.745 -7.563 1.00 89.94 96 GLY A O 1
ATOM 714 N N . ALA A 1 97 ? 11.635 -6.250 -6.213 1.00 92.06 97 ALA A N 1
ATOM 715 C CA . ALA A 1 97 ? 10.417 -5.489 -5.965 1.00 92.06 97 ALA A CA 1
ATOM 716 C C . ALA A 1 97 ? 10.478 -4.797 -4.605 1.00 92.06 97 ALA A C 1
ATOM 718 O O . ALA A 1 97 ? 10.806 -5.437 -3.612 1.00 92.06 97 ALA A O 1
ATOM 719 N N . VAL A 1 98 ? 10.130 -3.515 -4.560 1.00 92.69 98 VAL A N 1
ATOM 720 C CA . VAL A 1 98 ? 10.042 -2.716 -3.335 1.00 92.69 98 VAL A CA 1
ATOM 721 C C . VAL A 1 98 ? 8.642 -2.128 -3.247 1.00 92.69 98 VAL A C 1
ATOM 723 O O . VAL A 1 98 ? 8.263 -1.313 -4.091 1.00 92.69 98 VAL A O 1
ATOM 726 N N . MET A 1 99 ? 7.886 -2.537 -2.232 1.00 94.56 99 MET A N 1
ATOM 727 C CA . MET A 1 99 ? 6.629 -1.897 -1.857 1.00 94.56 99 MET A CA 1
ATOM 728 C C . MET A 1 99 ? 6.918 -0.865 -0.781 1.00 94.56 99 MET A C 1
ATOM 730 O O . MET A 1 99 ? 7.460 -1.209 0.266 1.00 94.56 99 MET A O 1
ATOM 734 N N . GLU A 1 100 ? 6.556 0.387 -1.019 1.00 94.50 100 GLU A N 1
ATOM 735 C CA . GLU A 1 100 ? 6.705 1.455 -0.036 1.00 94.50 100 GLU A CA 1
ATOM 736 C C . GLU A 1 100 ? 5.330 1.919 0.435 1.00 94.50 100 GLU A C 1
ATOM 738 O O . GLU A 1 100 ? 4.457 2.228 -0.373 1.00 94.50 100 GLU A O 1
ATOM 743 N N . PHE A 1 101 ? 5.157 1.993 1.751 1.00 95.31 101 PHE A N 1
ATOM 744 C CA . PHE A 1 101 ? 3.979 2.523 2.419 1.00 95.31 101 PHE A CA 1
ATOM 745 C C . PHE A 1 101 ? 4.328 3.857 3.059 1.00 95.31 101 PHE A C 1
ATOM 747 O O . PHE A 1 101 ? 5.224 3.931 3.898 1.00 95.31 101 PHE A O 1
ATOM 754 N N . ASN A 1 102 ? 3.562 4.894 2.742 1.00 95.81 102 ASN A N 1
ATOM 755 C CA . ASN A 1 102 ? 3.554 6.147 3.477 1.00 95.81 102 ASN A CA 1
ATOM 756 C C . ASN A 1 102 ? 2.239 6.253 4.261 1.00 95.81 102 ASN A C 1
ATOM 758 O O . ASN A 1 102 ? 1.206 6.685 3.748 1.00 95.81 102 ASN A O 1
ATOM 762 N N . SER A 1 103 ? 2.265 5.781 5.507 1.00 96.75 103 SER A N 1
ATOM 763 C CA . SER A 1 103 ? 1.077 5.650 6.352 1.00 96.75 103 SER A CA 1
ATOM 764 C C . SER A 1 103 ? 0.855 6.907 7.183 1.00 96.75 103 SER A C 1
ATOM 766 O O . SER A 1 103 ? 1.769 7.361 7.866 1.00 96.75 103 SER A O 1
ATOM 768 N N . GLY A 1 104 ? -0.367 7.440 7.177 1.00 96.81 104 GLY A N 1
ATOM 769 C CA . GLY A 1 104 ? -0.852 8.432 8.141 1.00 96.81 104 GLY A CA 1
ATOM 770 C C . GLY A 1 104 ? -1.779 7.835 9.206 1.00 96.81 104 GLY A C 1
ATOM 771 O O . GLY A 1 104 ? -2.494 8.571 9.888 1.00 96.81 104 GLY A O 1
ATOM 772 N N . LEU A 1 105 ? -1.806 6.506 9.352 1.00 95.50 105 LEU A N 1
ATOM 773 C CA . LEU A 1 105 ? -2.586 5.834 10.393 1.00 95.50 105 LEU A CA 1
ATOM 774 C C . LEU A 1 105 ? -1.941 6.023 11.768 1.00 95.50 105 LEU A C 1
ATOM 776 O O . LEU A 1 105 ? -0.722 6.019 11.898 1.00 95.50 105 LEU A O 1
ATOM 780 N N . ALA A 1 106 ? -2.751 6.112 12.822 1.00 94.00 106 ALA A N 1
ATOM 781 C CA . ALA A 1 106 ? -2.258 6.249 14.198 1.00 94.00 106 ALA A CA 1
ATOM 782 C C . ALA A 1 106 ? -1.704 4.939 14.800 1.00 94.00 106 ALA A C 1
ATOM 784 O O . ALA A 1 106 ? -1.284 4.918 15.954 1.00 94.00 106 ALA A O 1
ATOM 785 N N . PHE A 1 107 ? -1.735 3.837 14.049 1.00 92.75 107 PHE A N 1
ATOM 786 C CA . PHE A 1 107 ? -1.386 2.499 14.516 1.00 92.75 107 PHE A CA 1
ATOM 787 C C . PHE A 1 107 ? -0.560 1.742 13.475 1.00 92.75 107 PHE A C 1
ATOM 789 O O . PHE A 1 107 ? -0.571 2.067 12.288 1.00 92.75 107 PHE A O 1
ATOM 796 N N . ILE A 1 108 ? 0.147 0.718 13.946 1.00 94.00 108 ILE A N 1
ATOM 797 C CA . ILE A 1 108 ? 0.863 -0.250 13.112 1.00 94.00 108 ILE A CA 1
ATOM 798 C C . ILE A 1 108 ? -0.153 -1.239 12.540 1.00 94.00 108 ILE A C 1
ATOM 800 O O . ILE A 1 108 ? -1.077 -1.658 13.245 1.00 94.00 108 ILE A O 1
ATOM 804 N N . PHE A 1 109 ? 0.022 -1.639 11.285 1.00 93.00 109 PHE A N 1
ATOM 805 C CA . PHE A 1 109 ? -0.828 -2.640 10.650 1.00 93.00 109 PHE A CA 1
ATOM 806 C C . PHE A 1 109 ? -0.007 -3.699 9.918 1.00 93.00 109 PHE A C 1
ATOM 808 O O . PHE A 1 109 ? 1.048 -3.406 9.365 1.00 93.00 109 PHE A O 1
ATOM 815 N N . SER A 1 110 ? -0.502 -4.932 9.910 1.00 93.00 110 SER A N 1
ATOM 816 C CA . SER A 1 110 ? -0.091 -5.959 8.960 1.00 93.00 110 SER A CA 1
ATOM 817 C C . SER A 1 110 ? -1.064 -5.975 7.784 1.00 93.00 110 SER A C 1
ATOM 819 O O . SER A 1 110 ? -2.193 -5.477 7.884 1.00 93.00 110 SER A O 1
ATOM 821 N N . TYR A 1 111 ? -0.619 -6.531 6.666 1.00 92.81 111 TYR A N 1
ATOM 822 C CA . TYR A 1 111 ? -1.409 -6.651 5.453 1.00 92.81 111 TYR A CA 1
ATOM 823 C C . TYR A 1 111 ? -1.154 -8.013 4.816 1.00 92.81 111 TYR A C 1
ATOM 825 O O . TYR A 1 111 ? -0.059 -8.559 4.914 1.00 92.81 111 TYR A O 1
ATOM 833 N N . GLU A 1 112 ? -2.176 -8.574 4.183 1.00 93.31 112 GLU A N 1
ATOM 834 C CA . GLU A 1 112 ? -2.007 -9.777 3.373 1.00 93.31 112 GLU A CA 1
ATOM 835 C C . GLU A 1 112 ? -1.422 -9.397 2.011 1.00 93.31 112 GLU A C 1
ATOM 837 O O . GLU A 1 112 ? -1.865 -8.431 1.385 1.00 93.31 112 GLU A O 1
ATOM 842 N N . ALA A 1 113 ? -0.446 -10.167 1.534 1.00 95.19 113 ALA A N 1
ATOM 843 C CA . ALA A 1 113 ? 0.135 -9.993 0.212 1.00 95.19 113 ALA A CA 1
ATOM 844 C C . ALA A 1 113 ? 0.212 -11.328 -0.524 1.00 95.19 113 ALA A C 1
ATOM 846 O O . ALA A 1 113 ? 0.594 -12.348 0.053 1.00 95.19 113 ALA A O 1
ATOM 847 N N . THR A 1 114 ? -0.116 -11.321 -1.817 1.00 95.56 114 THR A N 1
ATOM 848 C CA . THR A 1 114 ? 0.074 -12.492 -2.681 1.00 95.56 114 THR A CA 1
ATOM 849 C C . THR A 1 114 ? 0.740 -12.124 -4.002 1.00 95.56 114 THR A C 1
ATOM 851 O O . THR A 1 114 ? 0.529 -11.037 -4.539 1.00 95.56 114 THR A O 1
ATOM 854 N N . ALA A 1 115 ? 1.519 -13.050 -4.558 1.00 93.56 115 ALA A N 1
ATOM 855 C CA . ALA A 1 115 ? 2.084 -12.962 -5.899 1.00 93.56 115 ALA A CA 1
ATOM 856 C C . ALA A 1 115 ? 1.779 -14.256 -6.657 1.00 93.56 115 ALA A C 1
ATOM 858 O O . ALA A 1 115 ? 2.039 -15.354 -6.168 1.00 93.56 115 ALA A O 1
ATOM 859 N N . GLY A 1 116 ? 1.160 -14.144 -7.836 1.00 90.88 116 GLY A N 1
ATOM 860 C CA . GLY A 1 116 ? 0.721 -15.322 -8.596 1.00 90.88 116 GLY A CA 1
ATOM 861 C C . GLY A 1 116 ? -0.271 -16.220 -7.839 1.00 90.88 116 GLY A C 1
ATOM 862 O O . GLY A 1 116 ? -0.314 -17.419 -8.093 1.00 90.88 116 GLY A O 1
ATOM 863 N N . GLY A 1 117 ? -1.034 -15.655 -6.894 1.00 90.06 117 GLY A N 1
ATOM 864 C CA . GLY A 1 117 ? -1.979 -16.389 -6.042 1.00 90.06 117 GLY A CA 1
ATOM 865 C C . GLY A 1 117 ? -1.356 -17.083 -4.825 1.00 90.06 117 GLY A C 1
ATOM 866 O O . GLY A 1 117 ? -2.072 -17.752 -4.086 1.00 90.06 117 GLY A O 1
ATOM 867 N N . VAL A 1 118 ? -0.050 -16.927 -4.594 1.00 92.94 118 VAL A N 1
ATOM 868 C CA . VAL A 1 118 ? 0.659 -17.496 -3.439 1.00 92.94 118 VAL A CA 1
ATOM 869 C C . VAL A 1 118 ? 0.939 -16.395 -2.423 1.00 92.94 118 VAL A C 1
ATOM 871 O O . VAL A 1 118 ? 1.372 -15.313 -2.812 1.00 92.94 118 VAL A O 1
ATOM 874 N N . ALA A 1 119 ? 0.698 -16.659 -1.137 1.00 93.88 119 ALA A N 1
ATOM 875 C CA . ALA A 1 119 ? 1.027 -15.727 -0.059 1.00 93.88 119 ALA A CA 1
ATOM 876 C C . ALA A 1 119 ? 2.539 -15.468 0.012 1.00 93.88 119 ALA A C 1
ATOM 878 O O . ALA A 1 119 ? 3.337 -16.398 -0.115 1.00 93.88 119 ALA A O 1
ATOM 879 N N . ILE A 1 120 ? 2.919 -14.206 0.210 1.00 93.31 120 ILE A N 1
ATOM 880 C CA . ILE A 1 120 ? 4.319 -13.774 0.293 1.00 93.31 120 ILE A CA 1
ATOM 881 C C . ILE A 1 120 ? 4.591 -13.153 1.667 1.00 93.31 120 ILE A C 1
ATOM 883 O O . ILE A 1 120 ? 3.680 -12.561 2.246 1.00 93.31 120 ILE A O 1
ATOM 887 N N . PRO A 1 121 ? 5.819 -13.283 2.199 1.00 92.00 121 PRO A N 1
ATOM 888 C CA . PRO A 1 121 ? 6.180 -12.704 3.491 1.00 92.00 121 PRO A CA 1
ATOM 889 C C . PRO A 1 121 ? 6.024 -11.181 3.486 1.00 92.00 121 PRO A C 1
ATOM 891 O O . PRO A 1 121 ? 6.359 -10.539 2.489 1.00 92.00 121 PRO A O 1
ATOM 894 N N . THR A 1 122 ? 5.564 -10.614 4.602 1.00 92.50 122 THR A N 1
ATOM 895 C CA . THR A 1 122 ? 5.406 -9.162 4.787 1.00 92.50 122 THR A CA 1
ATOM 896 C C . THR A 1 122 ? 5.949 -8.707 6.141 1.00 92.50 122 THR A C 1
ATOM 898 O O . THR A 1 122 ? 6.005 -9.475 7.108 1.00 92.50 122 THR A O 1
ATOM 901 N N . CYS A 1 123 ? 6.325 -7.435 6.234 1.00 91.62 123 CYS A N 1
ATOM 902 C CA . CYS A 1 123 ? 6.577 -6.760 7.496 1.00 91.62 123 CYS A CA 1
ATOM 903 C C . CYS A 1 123 ? 5.403 -5.834 7.849 1.00 91.62 123 CYS A C 1
ATOM 905 O O . CYS A 1 123 ? 4.843 -5.167 6.977 1.00 91.62 123 CYS A O 1
ATOM 907 N N . PRO A 1 124 ? 5.044 -5.700 9.139 1.00 92.19 124 PRO A N 1
ATOM 908 C CA . PRO A 1 124 ? 4.054 -4.714 9.544 1.00 92.19 124 PRO A CA 1
ATOM 909 C C . PRO A 1 124 ? 4.477 -3.290 9.158 1.00 92.19 124 PRO A C 1
ATOM 911 O O . PRO A 1 124 ? 5.569 -2.824 9.500 1.00 92.19 124 PRO A O 1
ATOM 914 N N . ALA A 1 125 ? 3.574 -2.566 8.504 1.00 92.19 125 ALA A N 1
ATOM 915 C CA . ALA A 1 125 ? 3.751 -1.165 8.182 1.00 92.19 125 ALA A CA 1
ATOM 916 C C . ALA A 1 125 ? 3.514 -0.301 9.428 1.00 92.19 125 ALA A C 1
ATOM 918 O O . ALA A 1 125 ? 2.551 -0.470 10.184 1.00 92.19 125 ALA A O 1
ATOM 919 N N . ARG A 1 126 ? 4.423 0.647 9.660 1.00 89.25 126 ARG A N 1
ATOM 920 C CA . ARG A 1 126 ? 4.395 1.521 10.836 1.00 89.25 126 ARG A CA 1
ATOM 921 C C . ARG A 1 126 ? 3.262 2.551 10.738 1.00 89.25 126 ARG A C 1
ATOM 923 O O . ARG A 1 126 ? 2.913 3.011 9.654 1.00 89.25 126 ARG A O 1
ATOM 930 N N . GLY A 1 127 ? 2.725 2.953 11.889 1.00 89.62 127 GLY A N 1
ATOM 931 C CA . GLY A 1 127 ? 1.792 4.079 11.980 1.00 89.62 127 GLY A CA 1
ATOM 932 C C . GLY A 1 127 ? 2.511 5.419 11.815 1.00 89.62 127 GLY A C 1
ATOM 933 O O . GLY A 1 127 ? 3.604 5.603 12.349 1.00 89.62 127 GLY A O 1
ATOM 934 N N . ASN A 1 128 ? 1.892 6.349 11.090 1.00 93.44 128 ASN A N 1
ATOM 935 C CA . ASN A 1 128 ? 2.376 7.708 10.837 1.00 93.44 128 ASN A CA 1
ATOM 936 C C . ASN A 1 128 ? 3.834 7.783 10.327 1.00 93.44 128 ASN A C 1
ATOM 938 O O . ASN A 1 128 ? 4.600 8.685 10.681 1.00 93.44 128 ASN A O 1
ATOM 942 N N . ALA A 1 129 ? 4.250 6.808 9.523 1.00 92.56 129 ALA A N 1
ATOM 943 C CA . ALA A 1 129 ? 5.635 6.623 9.118 1.00 92.56 129 ALA A CA 1
ATOM 944 C C . ALA A 1 129 ? 5.743 5.995 7.725 1.00 92.56 129 ALA A C 1
ATOM 946 O O . ALA A 1 129 ? 4.766 5.485 7.174 1.00 92.56 129 ALA A O 1
ATOM 947 N N . VAL A 1 130 ? 6.963 6.034 7.182 1.00 93.25 130 VAL A N 1
ATOM 948 C 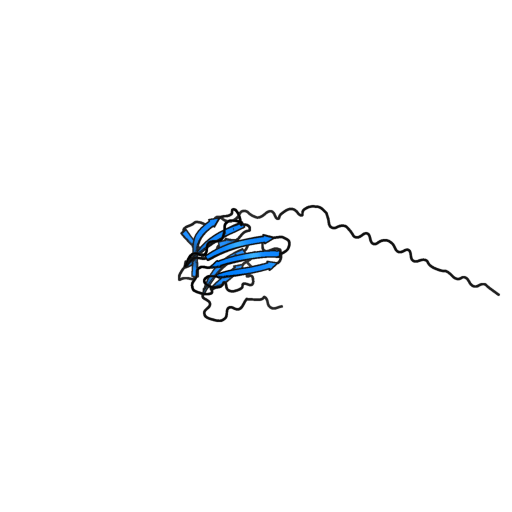CA . VAL A 1 130 ? 7.330 5.223 6.019 1.00 93.25 130 VAL A CA 1
ATOM 949 C C . VAL A 1 130 ? 7.691 3.818 6.493 1.00 93.25 130 VAL A C 1
ATOM 951 O O . VAL A 1 130 ? 8.389 3.659 7.500 1.00 93.25 130 VAL A O 1
ATOM 954 N N . ALA A 1 131 ? 7.228 2.815 5.763 1.00 93.38 131 ALA A N 1
ATOM 955 C CA . ALA A 1 131 ? 7.676 1.436 5.865 1.00 93.38 131 ALA A CA 1
ATOM 956 C C . ALA A 1 131 ? 7.859 0.872 4.456 1.00 93.38 131 ALA A C 1
ATOM 958 O O . ALA A 1 131 ? 7.224 1.346 3.516 1.00 93.38 131 ALA A O 1
ATOM 959 N N . SER A 1 132 ? 8.712 -0.132 4.307 1.00 93.12 132 SER A N 1
ATOM 960 C CA . SER A 1 132 ? 8.887 -0.806 3.031 1.00 93.12 132 SER A CA 1
ATOM 961 C C . SER A 1 132 ? 9.076 -2.299 3.219 1.00 93.12 132 SER A C 1
ATOM 963 O O . SER A 1 132 ? 9.667 -2.736 4.206 1.00 93.12 132 SER A O 1
ATOM 965 N N . ASP A 1 133 ? 8.583 -3.046 2.241 1.00 94.00 133 ASP A N 1
ATOM 966 C CA . ASP A 1 133 ? 8.895 -4.453 2.048 1.00 94.00 133 ASP A CA 1
ATOM 967 C C . ASP A 1 133 ? 9.652 -4.627 0.739 1.00 94.00 133 ASP A C 1
ATOM 969 O O . ASP A 1 133 ? 9.414 -3.915 -0.242 1.00 94.00 133 ASP A O 1
ATOM 973 N N . GLN A 1 134 ? 10.587 -5.573 0.735 1.00 93.56 134 GLN A N 1
ATOM 974 C CA . GLN A 1 134 ? 11.403 -5.882 -0.426 1.00 93.56 134 GLN A CA 1
ATOM 975 C C . GLN A 1 134 ? 11.415 -7.385 -0.684 1.00 93.56 134 GLN A C 1
ATOM 977 O O . GLN A 1 134 ? 11.691 -8.183 0.211 1.00 93.56 134 GLN A O 1
ATOM 982 N N . TRP A 1 135 ? 11.190 -7.757 -1.940 1.00 93.50 135 TRP A N 1
ATOM 983 C CA . TRP A 1 135 ? 11.286 -9.131 -2.424 1.00 93.50 135 TRP A CA 1
ATOM 984 C C . TRP A 1 135 ? 12.304 -9.219 -3.567 1.00 93.50 135 TRP A C 1
ATOM 986 O O . TRP A 1 135 ? 12.550 -8.217 -4.247 1.00 93.50 135 TRP A O 1
ATOM 996 N N . PRO A 1 136 ? 12.909 -10.400 -3.808 1.00 91.31 136 PRO A N 1
ATOM 997 C CA . PRO A 1 136 ? 13.888 -10.579 -4.880 1.00 91.31 136 PRO A CA 1
ATOM 998 C C . PRO A 1 136 ? 13.259 -10.415 -6.278 1.00 91.31 136 PRO A C 1
ATOM 1000 O O . PRO A 1 136 ? 12.122 -9.978 -6.447 1.00 91.31 136 PRO A O 1
ATOM 1003 N N . GLN A 1 137 ? 14.003 -10.724 -7.337 1.00 88.06 137 GLN A N 1
ATOM 1004 C CA . GLN A 1 137 ? 13.480 -10.609 -8.699 1.00 88.06 137 GLN A CA 1
ATOM 1005 C C . GLN A 1 137 ? 12.289 -11.558 -8.939 1.00 88.06 137 GLN A C 1
ATOM 1007 O O . GLN A 1 137 ? 12.234 -12.662 -8.403 1.00 88.06 137 GLN A O 1
ATOM 1012 N N . GLY A 1 138 ? 11.354 -11.142 -9.801 1.00 85.19 138 GLY A N 1
ATOM 1013 C CA . GLY A 1 138 ? 10.197 -11.946 -10.228 1.00 85.19 138 GLY A CA 1
ATOM 1014 C C . GLY A 1 138 ? 8.843 -11.438 -9.723 1.00 85.19 138 GLY A C 1
ATOM 1015 O O . GLY A 1 138 ? 7.828 -11.666 -10.381 1.00 85.19 138 GLY A O 1
ATOM 1016 N N . TYR A 1 139 ? 8.823 -10.665 -8.635 1.00 89.94 139 TYR A N 1
ATOM 1017 C CA . TYR A 1 139 ? 7.610 -10.062 -8.069 1.00 89.94 139 TYR A CA 1
ATOM 1018 C C . TYR A 1 139 ? 7.207 -8.799 -8.844 1.00 89.94 139 TYR A C 1
ATOM 1020 O O . TYR A 1 139 ? 7.478 -7.674 -8.448 1.00 89.94 139 TYR A O 1
ATOM 1028 N N . THR A 1 140 ? 6.594 -8.985 -10.011 1.00 89.06 140 THR A N 1
ATOM 1029 C CA . THR A 1 140 ? 6.171 -7.880 -10.901 1.00 89.06 140 THR A CA 1
ATOM 1030 C C . THR A 1 140 ? 4.709 -7.477 -10.721 1.00 89.06 140 THR A C 1
ATOM 1032 O O . THR A 1 140 ? 4.257 -6.524 -11.340 1.00 89.06 140 THR A O 1
ATOM 1035 N N . SER A 1 141 ? 3.963 -8.206 -9.898 1.00 92.75 141 SER A N 1
ATOM 1036 C CA . SER A 1 141 ? 2.579 -7.920 -9.530 1.00 92.75 141 SER A CA 1
ATOM 1037 C C . SER A 1 141 ? 2.341 -8.502 -8.142 1.00 92.75 141 SER A C 1
ATOM 1039 O O . SER A 1 141 ? 2.702 -9.656 -7.884 1.00 92.75 141 SER A O 1
ATOM 1041 N N . ILE A 1 142 ? 1.800 -7.679 -7.247 1.00 95.31 142 ILE A N 1
ATOM 1042 C CA . ILE A 1 142 ? 1.551 -8.028 -5.849 1.00 95.31 142 ILE A CA 1
ATOM 1043 C C . ILE A 1 142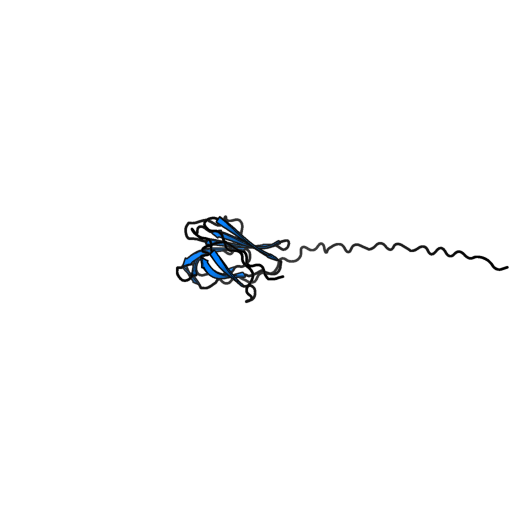 ? 0.132 -7.595 -5.512 1.00 95.31 142 ILE A C 1
ATOM 1045 O O . ILE A 1 142 ? -0.212 -6.425 -5.648 1.00 95.31 142 ILE A O 1
ATOM 1049 N N . VAL A 1 143 ? -0.701 -8.524 -5.066 1.00 96.50 143 VAL A N 1
ATOM 1050 C CA . VAL A 1 143 ? -2.050 -8.210 -4.597 1.00 96.50 143 VAL A CA 1
ATOM 1051 C C . VAL A 1 143 ? -1.987 -7.916 -3.108 1.00 96.50 143 VAL A C 1
ATOM 1053 O O . VAL A 1 143 ? -1.583 -8.788 -2.340 1.00 96.50 143 VAL A O 1
ATOM 1056 N N . ILE A 1 144 ? -2.395 -6.708 -2.718 1.00 95.62 144 ILE A N 1
ATOM 1057 C CA . ILE A 1 144 ? -2.580 -6.308 -1.320 1.00 95.62 144 ILE A CA 1
ATOM 1058 C C . ILE A 1 144 ? -4.014 -6.641 -0.926 1.00 95.62 144 ILE A C 1
ATOM 1060 O O . ILE A 1 144 ? -4.952 -6.250 -1.620 1.00 95.62 144 ILE A O 1
ATOM 1064 N N . GLY A 1 145 ? -4.169 -7.369 0.173 1.00 91.19 145 GLY A N 1
ATOM 1065 C CA . GLY A 1 145 ? -5.446 -7.787 0.736 1.00 91.19 145 GLY A CA 1
ATOM 1066 C C . GLY A 1 145 ? -5.736 -7.145 2.087 1.00 91.19 145 GLY A C 1
ATOM 1067 O O . GLY A 1 145 ? -5.349 -6.009 2.360 1.00 91.19 145 GLY A O 1
ATOM 1068 N N . LYS A 1 146 ? -6.435 -7.898 2.937 1.00 86.06 146 LYS A N 1
ATOM 1069 C CA . LYS A 1 146 ? -6.964 -7.436 4.220 1.00 86.06 146 LYS A CA 1
ATOM 1070 C C . LYS A 1 146 ? -5.885 -6.810 5.104 1.00 86.06 146 LYS A C 1
ATOM 1072 O O . LYS A 1 146 ? -4.801 -7.367 5.277 1.00 86.06 146 LYS A O 1
ATOM 1077 N N . LEU A 1 147 ? -6.226 -5.684 5.731 1.00 91.25 147 LEU A N 1
ATOM 1078 C CA . LEU A 1 147 ? -5.390 -5.044 6.745 1.00 91.25 147 LEU A CA 1
ATOM 1079 C C . LEU A 1 147 ? -5.841 -5.447 8.144 1.00 91.25 147 LEU A C 1
ATOM 1081 O O . LEU A 1 147 ? -7.036 -5.531 8.443 1.00 91.25 147 LEU A O 1
ATOM 1085 N N . LYS A 1 148 ? -4.869 -5.636 9.035 1.00 90.25 148 LYS A N 1
ATOM 1086 C CA . LYS A 1 148 ? -5.117 -5.904 10.448 1.00 90.25 148 LYS A CA 1
ATOM 1087 C C . LYS A 1 148 ? -4.263 -4.990 11.310 1.00 90.25 148 LYS A C 1
ATOM 1089 O O . LYS A 1 148 ? -3.055 -4.889 11.133 1.00 90.25 148 LYS A O 1
ATOM 1094 N N . ARG A 1 149 ? -4.894 -4.345 12.287 1.00 91.00 149 ARG A N 1
ATOM 1095 C CA . ARG A 1 149 ? -4.178 -3.595 13.318 1.00 91.00 149 ARG A CA 1
ATOM 1096 C C . ARG A 1 149 ? -3.299 -4.540 14.145 1.00 91.00 149 ARG A C 1
ATOM 1098 O O . ARG A 1 149 ? -3.752 -5.606 14.562 1.00 91.00 149 ARG A O 1
ATOM 1105 N N . VAL A 1 150 ? -2.063 -4.124 14.398 1.00 89.94 150 VAL A N 1
ATOM 1106 C CA . VAL A 1 150 ? -1.110 -4.841 15.249 1.00 89.94 150 VAL A CA 1
ATOM 1107 C C . VAL A 1 150 ? -1.044 -4.140 16.599 1.00 89.94 150 VAL A C 1
ATOM 1109 O O . VAL A 1 150 ? -0.533 -3.027 16.712 1.00 89.94 150 VAL A O 1
ATOM 1112 N N . ASP A 1 151 ? -1.564 -4.802 17.628 1.00 82.94 151 ASP A N 1
ATOM 1113 C CA . ASP A 1 151 ? -1.452 -4.365 19.017 1.00 82.94 151 ASP A CA 1
ATOM 1114 C C . ASP A 1 151 ? -0.260 -5.092 19.662 1.00 82.94 151 ASP A C 1
ATOM 1116 O O . ASP A 1 151 ? -0.406 -6.187 20.201 1.00 82.94 151 ASP A O 1
ATOM 1120 N N . GLY A 1 152 ? 0.949 -4.531 19.547 1.00 74.69 152 GLY A N 1
ATOM 1121 C CA . GLY A 1 152 ? 2.157 -5.109 20.151 1.00 74.69 152 GLY A CA 1
A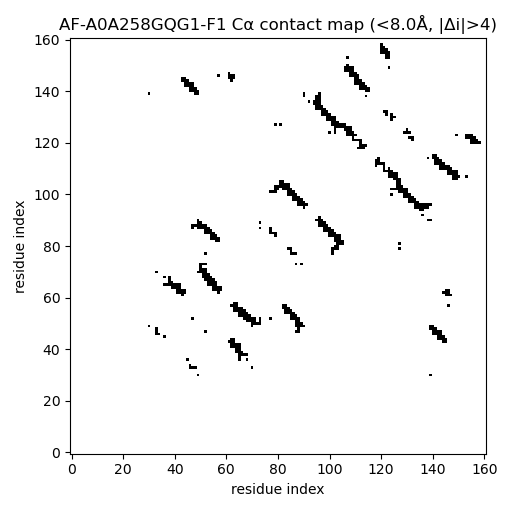TOM 1122 C C . GLY A 1 152 ? 3.416 -4.993 19.292 1.00 74.69 152 GLY A C 1
ATOM 1123 O O . GLY A 1 152 ? 3.553 -4.073 18.487 1.00 74.69 152 GLY A O 1
ATOM 1124 N N . ALA A 1 153 ? 4.362 -5.915 19.499 1.00 72.62 153 ALA A N 1
ATOM 1125 C CA . ALA A 1 153 ? 5.624 -5.930 18.766 1.00 72.62 153 ALA A CA 1
ATOM 1126 C C . ALA A 1 153 ? 5.390 -6.200 17.269 1.00 72.62 153 ALA A C 1
ATOM 1128 O O . ALA A 1 153 ? 4.783 -7.201 16.895 1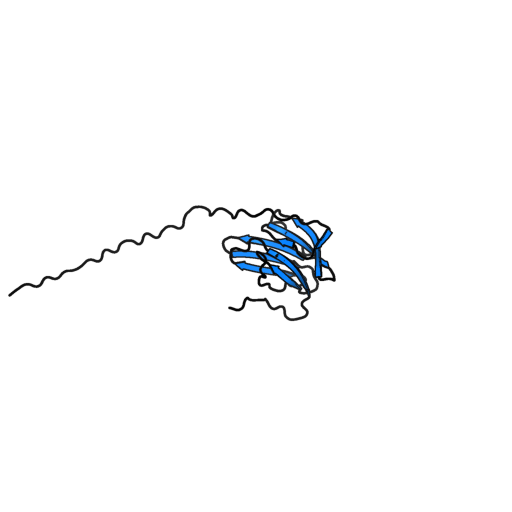.00 72.62 153 ALA A O 1
ATOM 1129 N N . ALA A 1 154 ? 5.898 -5.307 16.419 1.00 76.88 154 ALA A N 1
ATOM 1130 C CA . ALA A 1 154 ? 5.892 -5.469 14.972 1.00 76.88 154 ALA A CA 1
ATOM 1131 C C . ALA A 1 154 ? 7.023 -6.421 14.559 1.00 76.88 154 ALA A C 1
ATOM 1133 O O . ALA A 1 154 ? 8.189 -6.028 14.565 1.00 76.88 154 ALA A O 1
ATOM 1134 N N . VAL A 1 155 ? 6.681 -7.668 14.235 1.00 79.81 155 VAL A N 1
ATOM 1135 C CA . VAL A 1 155 ? 7.637 -8.689 13.786 1.00 79.81 155 VAL A CA 1
ATOM 1136 C C . VAL A 1 155 ? 7.404 -8.958 12.305 1.00 79.81 155 VAL A C 1
ATOM 1138 O O . VAL A 1 155 ? 6.262 -9.146 11.895 1.00 79.81 155 VAL A O 1
ATOM 1141 N N . CYS A 1 156 ? 8.476 -8.949 11.515 1.00 80.12 156 CYS A N 1
ATOM 1142 C CA . CYS A 1 156 ? 8.426 -9.345 10.113 1.00 80.12 156 CYS A CA 1
ATOM 1143 C C . CYS A 1 156 ? 8.175 -10.846 9.984 1.00 80.12 156 CYS A C 1
ATOM 1145 O O . CYS A 1 156 ? 8.800 -11.646 10.685 1.00 80.12 156 CYS A O 1
ATOM 1147 N N . GLU A 1 157 ? 7.300 -11.232 9.063 1.00 70.94 157 GLU A N 1
ATOM 1148 C CA . GLU A 1 157 ? 7.154 -12.626 8.673 1.00 70.94 157 GLU A CA 1
ATOM 1149 C C . GLU A 1 157 ? 8.321 -12.973 7.748 1.00 70.94 157 GLU A C 1
ATOM 1151 O O . GLU A 1 157 ? 8.398 -12.498 6.620 1.00 70.94 157 GLU A O 1
ATOM 1156 N N . HIS A 1 158 ? 9.268 -13.775 8.227 1.00 58.69 158 HIS A N 1
ATOM 1157 C CA . HIS A 1 158 ? 10.287 -14.367 7.367 1.00 58.69 158 HIS A CA 1
ATOM 1158 C C . HIS A 1 158 ? 9.836 -15.777 6.978 1.00 58.69 158 HIS A C 1
ATOM 1160 O O . HIS A 1 158 ? 9.323 -16.498 7.840 1.00 58.69 158 HIS A O 1
ATOM 1166 N N . PRO A 1 159 ? 10.004 -16.201 5.711 1.00 47.59 159 PRO A N 1
ATOM 1167 C CA . PRO A 1 159 ? 9.842 -17.608 5.387 1.00 47.59 159 PRO A CA 1
ATOM 1168 C C . PRO A 1 159 ? 10.846 -18.399 6.233 1.00 47.59 159 PRO A C 1
ATOM 1170 O O . PRO A 1 159 ? 11.989 -17.969 6.393 1.00 47.59 159 PRO A O 1
ATOM 1173 N N . ALA A 1 160 ? 10.402 -19.512 6.819 1.00 39.91 160 ALA A N 1
ATOM 1174 C CA . ALA A 1 160 ? 11.311 -20.437 7.483 1.00 39.91 160 ALA A CA 1
ATOM 1175 C C . ALA A 1 160 ? 12.369 -20.885 6.461 1.00 39.91 160 ALA A C 1
ATOM 1177 O O . ALA A 1 160 ? 11.997 -21.317 5.367 1.00 39.91 160 ALA A O 1
ATOM 1178 N N . GLU A 1 161 ? 13.648 -20.705 6.799 1.00 34.88 161 GLU A N 1
ATOM 1179 C CA . GLU A 1 161 ? 14.776 -21.244 6.024 1.00 34.88 161 GLU A CA 1
ATOM 1180 C C . GLU A 1 161 ? 14.698 -22.771 5.888 1.00 34.88 161 GLU A C 1
ATOM 1182 O O . GLU A 1 161 ? 14.297 -23.443 6.871 1.00 34.88 161 GLU A O 1
#

Solvent-accessible surface area (backbone atoms only — not comparable to full-atom values): 9666 Å² total; per-residue (Å²): 141,83,81,90,79,90,80,86,77,82,79,80,84,73,81,80,75,74,77,72,78,77,88,62,81,73,76,75,82,86,72,76,86,74,81,84,75,61,70,71,40,76,35,62,56,52,76,38,34,64,38,26,38,38,30,31,32,75,44,99,88,25,32,37,30,29,68,41,73,41,80,60,66,78,80,61,79,73,58,68,46,81,62,27,33,21,37,35,29,46,66,46,90,90,70,12,19,38,39,40,35,28,22,20,28,96,50,34,30,38,60,42,39,28,44,97,87,39,82,50,74,46,53,49,36,42,38,62,30,76,31,71,43,77,44,57,75,85,58,65,46,41,34,42,39,46,48,43,80,52,91,71,87,81,63,63,50,69,77,83,128

Sequence (161 aa):
MKRAALLFALALAAPIALAQPPTGKRPAPVLRPAIPLEVGA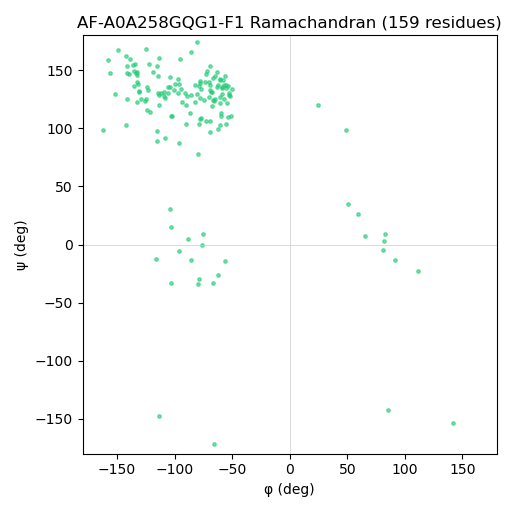VVESFEMVPDRTVIFEPTADGKLRILSASDKDRLEPMPRNPGQVAVSLTVAQEIGAVMEFNSGLAFIFSYEATAGGVAIPTCPARGNAVASDQWPQGYTSIVIGKLKRVDGAAVCEHPAE

Foldseek 3Di:
DDDDDDDDDDDDPDDPPPPDDPPDPDDDPPADDADDDDQQDWAQKGKAAAQKKWKWAQDPVQTTHTHDIDSDDPPPDQDADARMKIWHWHADQVFGIKIKIQYNYPFWKDWWKDAPNHTDWFWIAGHNGMDMDGDHHDRRMMMIGGMDTDDDDTDTDDPDD

Nearest PDB structures (foldseek):
  7e2c-assembly1_J  TM=3.731E-01  e=4.648E+00  Saccharomyces cerevisiae S288C
  7e93-assembly1_U  TM=3.731E-01  e=4.406E+00  Saccharomyces cerevisiae S288C

pLDDT: mean 81.11, std 18.12, range [34.88, 97.44]